Protein AF-A0A9P7X558-F1 (afdb_monomer)

Solvent-accessible surface area (backbone atoms only — not comparable to full-atom values): 9955 Å² total; per-residue (Å²): 136,79,84,73,72,77,72,78,53,72,64,61,58,52,52,53,48,55,53,49,53,53,52,50,52,55,55,49,56,55,51,58,71,71,67,61,94,57,88,84,44,76,63,53,55,55,50,54,52,51,50,54,50,51,52,54,51,50,57,52,52,69,49,42,61,62,53,51,52,53,50,52,53,52,50,52,54,49,49,62,63,47,46,62,70,72,64,54,58,67,70,60,51,52,51,50,49,54,57,71,35,43,68,70,63,49,76,74,52,79,78,72,95,61,82,78,83,48,49,67,58,44,48,53,56,51,38,66,75,39,71,69,49,28,51,51,56,72,75,32,61,78,72,75,65,68,74,76,77,80,72,83,68,84,90,80,92,76,88,85,130

pLDDT: mean 76.3, std 15.13, range [37.78, 96.69]

Mean predicted aligned error: 13.98 Å

Radius of gyration: 28.48 Å; Cα contacts (8 Å, |Δi|>4): 36; chains: 1; bounding box: 52×32×87 Å

Sequence (161 aa):
MSDLGEEPSVGVVEDIYDVLQRNISKRWVTLTQQFGDNDTDPRSYEFRRMDHEIESLLMAGQCLPAKISTRVKYLKELRKKSSVLLQFPVELLVQVFSLASRNTWDEIIKEAPGPSDDYASRLHVLAQVCTRWRTIIEDTPELWSLVTFGSKNSSTIAALR

Secondary structure (DSSP, 8-state):
------PPPHHHHHHHHHHHHHHHHHHHHHHHHHS---TT-HHHHHHHHHHHHHHHHHHHHHHHHHHHHHHHHHHHHHHHHHTTGGGS-HHHHHHHHHHHHS-TTTTT-TT---S---HHHHHHHHHTT-HHHHHHHHH-HHHH-------SS--------

Foldseek 3Di:
DDPPPPDPPLVVVVVVLVVVVVVVVVVVVVVDVVPDPPPPDPVVVVVVVVVVVVVVVVVVVVCVSVVVVVVVVVVVVVVVVCVVVVPDDLVVLLVVLQVQLDPPVCVVVVPDPDDPPDSVVSLVVQLVPDVVSVCSCVVDCVSVVPPPPPCPDDDDDDDDD

Structure (mmCIF, N/CA/C/O backbone):
data_AF-A0A9P7X558-F1
#
_entry.id   AF-A0A9P7X558-F1
#
loop_
_atom_site.group_PDB
_atom_site.id
_atom_site.type_symbol
_atom_site.label_atom_id
_atom_site.label_alt_id
_atom_site.label_comp_id
_atom_site.label_asym_id
_atom_site.label_entity_id
_atom_site.label_seq_id
_atom_site.pdbx_PDB_ins_code
_atom_site.Cartn_x
_atom_site.Cartn_y
_atom_site.Cartn_z
_atom_site.occupancy
_atom_site.B_iso_or_equiv
_atom_site.auth_seq_id
_atom_site.auth_comp_id
_atom_site.auth_asym_id
_atom_site.auth_atom_id
_atom_site.pdbx_PDB_model_num
ATOM 1 N N . MET A 1 1 ? -14.070 14.319 4.595 1.00 37.78 1 MET A N 1
ATOM 2 C CA . MET A 1 1 ? -14.081 14.477 3.125 1.00 37.78 1 MET A CA 1
ATOM 3 C C . MET A 1 1 ? -12.640 14.445 2.666 1.00 37.78 1 MET A C 1
ATOM 5 O O . MET A 1 1 ? -11.955 15.448 2.781 1.00 3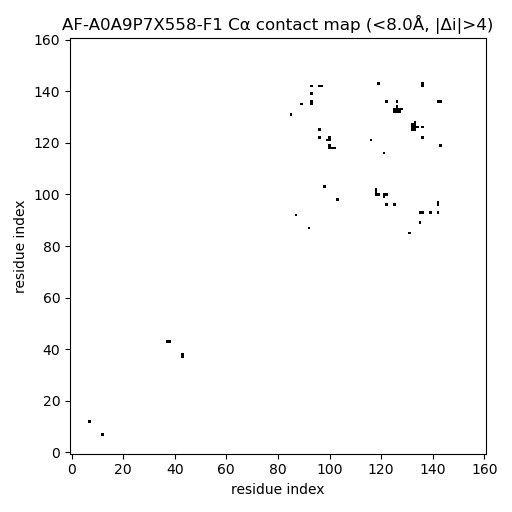7.78 1 MET A O 1
ATOM 9 N N . SER A 1 2 ? -12.151 13.269 2.282 1.00 48.25 2 SER A N 1
ATOM 10 C CA . SER A 1 2 ? -10.819 13.133 1.697 1.00 48.25 2 SER A CA 1
ATOM 11 C C . SER A 1 2 ? -10.990 13.244 0.194 1.00 48.25 2 SER A C 1
ATOM 13 O O . SER A 1 2 ? -11.679 12.416 -0.399 1.00 48.25 2 SER A O 1
ATOM 15 N N . ASP A 1 3 ? -10.421 14.300 -0.370 1.00 50.62 3 ASP A N 1
ATOM 16 C CA . ASP A 1 3 ? -10.273 14.495 -1.803 1.00 50.62 3 ASP A CA 1
ATOM 17 C C . ASP A 1 3 ? -9.371 13.365 -2.317 1.00 50.62 3 ASP A C 1
ATOM 19 O O . ASP A 1 3 ? -8.152 13.362 -2.126 1.00 50.62 3 ASP A O 1
ATOM 23 N N . LEU A 1 4 ? -10.002 12.295 -2.800 1.00 49.03 4 LEU A N 1
ATOM 24 C CA . LEU A 1 4 ? -9.318 11.172 -3.421 1.00 49.03 4 LEU A CA 1
ATOM 25 C C . LEU A 1 4 ? -8.841 11.688 -4.771 1.00 49.03 4 LEU A C 1
ATOM 27 O O . LEU A 1 4 ? -9.595 11.620 -5.738 1.00 49.03 4 LEU A O 1
ATOM 31 N N . GLY A 1 5 ? -7.627 12.247 -4.793 1.00 49.28 5 GLY A N 1
ATOM 32 C CA . GLY A 1 5 ? -6.974 12.707 -6.013 1.00 49.28 5 GLY A CA 1
ATOM 33 C C . GLY A 1 5 ? -7.206 11.690 -7.122 1.00 49.28 5 GLY A C 1
ATOM 34 O O . GLY A 1 5 ? -6.920 10.504 -6.933 1.00 49.28 5 GLY A O 1
ATOM 35 N N . GLU A 1 6 ? -7.823 12.150 -8.210 1.00 60.25 6 GLU A N 1
ATOM 36 C CA . GLU A 1 6 ? -8.197 11.319 -9.348 1.00 60.25 6 GLU A CA 1
ATOM 37 C C . GLU A 1 6 ? -6.976 10.501 -9.769 1.00 60.25 6 GLU A C 1
ATOM 39 O O . GLU A 1 6 ? -5.971 11.053 -10.222 1.00 60.25 6 GLU A O 1
ATOM 44 N N . GLU A 1 7 ? -7.029 9.178 -9.558 1.00 58.75 7 GLU A N 1
ATOM 45 C CA . GLU A 1 7 ? -5.981 8.306 -10.073 1.00 58.75 7 GLU A CA 1
ATOM 46 C C . GLU A 1 7 ? -5.899 8.557 -11.582 1.00 58.75 7 GLU A C 1
ATOM 48 O O . GLU A 1 7 ? -6.942 8.535 -12.249 1.00 58.75 7 GLU A O 1
ATOM 53 N N . PRO A 1 8 ? -4.695 8.826 -12.123 1.00 55.69 8 PRO A N 1
ATOM 54 C CA . PRO A 1 8 ? -4.537 9.124 -13.534 1.00 55.69 8 PRO A CA 1
ATOM 55 C C . PRO A 1 8 ? -5.197 8.002 -14.322 1.00 55.69 8 PRO A C 1
ATOM 57 O O . PRO A 1 8 ? -4.877 6.823 -14.135 1.00 55.69 8 PRO A O 1
ATOM 60 N N . SER A 1 9 ? -6.183 8.371 -15.143 1.00 64.69 9 SER A N 1
ATOM 61 C CA . SER A 1 9 ? -6.936 7.381 -15.900 1.00 64.69 9 SER A CA 1
ATOM 62 C C . SER A 1 9 ? -5.955 6.540 -16.716 1.00 64.69 9 SER A C 1
ATOM 64 O O . SER A 1 9 ? -4.948 7.053 -17.202 1.00 64.69 9 SER A O 1
ATOM 66 N N . VAL A 1 10 ? -6.232 5.241 -16.852 1.00 62.97 10 VAL A N 1
ATOM 67 C CA . VAL A 1 10 ? -5.366 4.298 -17.584 1.00 62.97 10 VAL A CA 1
ATOM 68 C C . VAL A 1 10 ? -5.000 4.831 -18.980 1.00 62.97 10 VAL A C 1
ATOM 70 O O . VAL A 1 10 ? -3.876 4.620 -19.424 1.00 62.97 10 VAL A O 1
ATOM 73 N N . GLY A 1 11 ? -5.885 5.622 -19.600 1.00 69.69 11 GLY A N 1
ATOM 74 C CA . GLY A 1 11 ? -5.622 6.290 -20.876 1.00 69.69 11 GLY A CA 1
ATOM 75 C C . GLY A 1 11 ? -4.458 7.288 -20.845 1.00 69.69 11 GLY A C 1
ATOM 76 O O . GLY A 1 11 ? -3.675 7.324 -21.782 1.00 69.69 11 GLY A O 1
ATOM 77 N N . VAL A 1 12 ? -4.250 8.025 -19.746 1.00 72.31 12 VAL A N 1
ATOM 78 C CA . VAL A 1 12 ? -3.133 8.988 -19.629 1.00 72.31 12 VAL A CA 1
ATOM 79 C C . VAL A 1 12 ? -1.778 8.271 -19.640 1.00 72.31 12 VAL A C 1
ATOM 81 O O . VAL A 1 12 ? -0.796 8.788 -20.169 1.00 72.31 12 VAL A O 1
ATOM 84 N N . VAL A 1 13 ? -1.710 7.068 -19.065 1.00 67.38 13 VAL A N 1
ATOM 85 C C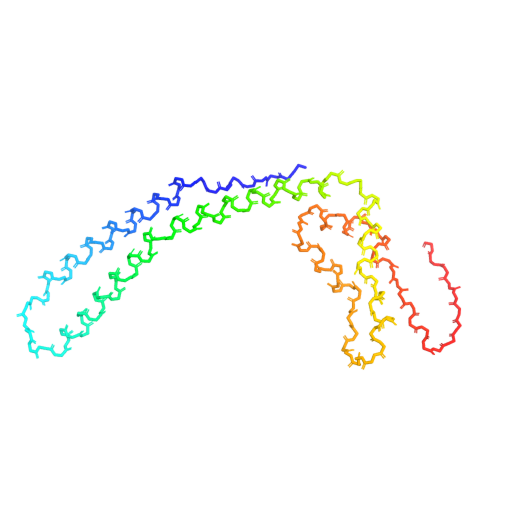A . VAL A 1 13 ? -0.477 6.266 -19.041 1.00 67.38 13 VAL A CA 1
ATOM 86 C C . VAL A 1 13 ? -0.183 5.669 -20.421 1.00 67.38 13 VAL A C 1
ATOM 88 O O . VAL A 1 13 ? 0.978 5.643 -20.832 1.00 67.38 13 VAL A O 1
ATOM 91 N N . GLU A 1 14 ? -1.216 5.232 -21.145 1.00 71.88 14 GLU A N 1
ATOM 92 C CA . GLU A 1 14 ? -1.093 4.728 -22.521 1.00 71.88 14 GLU A CA 1
ATOM 93 C C . GLU A 1 14 ? -0.648 5.839 -23.490 1.00 71.88 14 GLU A C 1
ATOM 95 O O . GLU A 1 14 ? 0.298 5.638 -24.253 1.00 71.88 14 GLU A O 1
ATOM 100 N N . ASP A 1 15 ? -1.204 7.049 -23.367 1.00 78.25 15 ASP A N 1
ATOM 101 C CA . ASP A 1 15 ? -0.831 8.200 -24.203 1.00 78.25 15 ASP A CA 1
ATOM 102 C C . ASP A 1 15 ? 0.646 8.603 -24.036 1.00 78.25 15 ASP A C 1
ATOM 104 O O . ASP A 1 15 ? 1.348 8.884 -25.014 1.00 78.25 15 ASP A O 1
ATOM 108 N N . ILE A 1 16 ? 1.152 8.612 -22.797 1.00 75.88 16 ILE A N 1
ATOM 109 C CA . ILE A 1 16 ? 2.563 8.927 -22.514 1.00 75.88 16 ILE A CA 1
ATOM 110 C C . ILE A 1 16 ? 3.484 7.864 -23.125 1.00 75.88 16 ILE A C 1
ATOM 112 O O . ILE A 1 16 ? 4.526 8.203 -23.699 1.00 75.88 16 ILE A O 1
ATOM 116 N N . TYR A 1 17 ? 3.103 6.589 -23.027 1.00 74.44 17 TYR A N 1
ATOM 117 C CA . TYR A 1 17 ? 3.878 5.486 -23.586 1.00 74.44 17 TYR A CA 1
ATOM 118 C C . TYR A 1 17 ? 3.964 5.580 -25.117 1.00 74.44 17 TYR A C 1
ATOM 120 O O . TYR A 1 17 ? 5.062 5.521 -25.678 1.00 74.44 17 TYR A O 1
ATOM 128 N N . ASP A 1 18 ? 2.844 5.855 -25.784 1.00 79.38 18 ASP A N 1
ATOM 129 C CA . ASP A 1 18 ? 2.780 5.997 -27.241 1.00 79.38 18 ASP A CA 1
ATOM 130 C C . ASP A 1 18 ? 3.610 7.173 -27.772 1.00 79.38 18 ASP A C 1
ATOM 132 O O . ASP A 1 18 ? 4.219 7.091 -28.849 1.00 79.38 18 ASP A O 1
ATOM 136 N N . VAL A 1 19 ? 3.644 8.289 -27.037 1.00 80.44 19 VAL A N 1
ATOM 137 C CA . VAL A 1 19 ? 4.467 9.458 -27.386 1.00 80.44 19 VAL A CA 1
ATOM 138 C C . VAL A 1 19 ? 5.955 9.136 -27.239 1.00 80.44 19 VAL A C 1
ATOM 140 O O . VAL A 1 19 ? 6.747 9.459 -28.132 1.00 80.44 19 VAL A O 1
ATOM 143 N N . LEU A 1 20 ? 6.346 8.469 -26.150 1.00 76.00 20 LEU A N 1
ATOM 144 C CA . LEU A 1 20 ? 7.732 8.050 -25.933 1.00 76.00 20 LEU A CA 1
ATOM 145 C C . LEU A 1 20 ? 8.186 7.051 -27.000 1.00 76.00 20 LEU A C 1
ATOM 147 O O . LEU A 1 20 ? 9.246 7.242 -27.600 1.00 76.00 20 LEU A O 1
ATOM 151 N N . GLN A 1 21 ? 7.364 6.048 -27.309 1.00 78.56 21 GLN A N 1
ATOM 152 C CA . GLN A 1 21 ? 7.687 5.027 -28.304 1.00 78.56 21 GLN A CA 1
ATOM 153 C C . GLN A 1 21 ? 7.855 5.628 -29.709 1.00 78.56 21 GLN A C 1
ATOM 155 O O . GLN A 1 21 ? 8.809 5.288 -30.419 1.00 78.56 21 GLN A O 1
ATOM 160 N N . ARG A 1 22 ? 6.997 6.585 -30.096 1.00 80.69 22 ARG A N 1
ATOM 161 C CA . ARG A 1 22 ? 7.129 7.320 -31.368 1.00 80.69 22 ARG A CA 1
ATOM 162 C C . ARG A 1 22 ? 8.413 8.144 -31.437 1.00 80.69 22 ARG A C 1
ATOM 164 O O . ARG A 1 22 ? 9.079 8.141 -32.473 1.00 80.69 22 ARG A O 1
ATOM 171 N N . ASN A 1 23 ? 8.768 8.848 -30.364 1.00 77.12 23 ASN A N 1
ATOM 172 C CA . ASN A 1 23 ? 9.958 9.702 -30.345 1.00 77.12 23 ASN A CA 1
ATOM 173 C C . ASN A 1 23 ? 11.260 8.893 -30.346 1.00 77.12 23 ASN A C 1
ATOM 175 O O . ASN A 1 23 ? 12.195 9.253 -31.065 1.00 77.12 23 ASN A O 1
ATOM 179 N N . ILE A 1 24 ? 11.302 7.786 -29.599 1.00 78.44 24 ILE A N 1
ATOM 180 C CA . ILE A 1 24 ? 12.441 6.861 -29.598 1.00 78.44 24 ILE A CA 1
ATOM 181 C C . ILE A 1 24 ? 12.619 6.275 -30.997 1.00 78.44 24 ILE A C 1
ATOM 183 O O . ILE A 1 24 ? 13.697 6.424 -31.565 1.00 78.44 24 ILE A O 1
ATOM 187 N N . SER A 1 25 ? 11.553 5.732 -31.597 1.00 78.06 25 SER A N 1
ATOM 188 C CA . SER A 1 25 ? 11.610 5.126 -32.937 1.00 78.06 25 SER A CA 1
ATOM 189 C C . SER A 1 25 ? 12.121 6.104 -33.998 1.00 78.06 25 SER A C 1
ATOM 191 O O . SER A 1 25 ? 13.002 5.763 -34.783 1.00 78.06 25 SER A O 1
ATOM 193 N N . LYS A 1 26 ? 11.631 7.354 -33.996 1.00 79.56 26 LYS A N 1
ATOM 194 C CA . LYS A 1 26 ? 12.093 8.390 -34.937 1.00 79.56 26 LYS A CA 1
ATOM 195 C C . LYS A 1 26 ? 13.581 8.682 -34.789 1.00 79.56 26 LYS A C 1
ATOM 197 O O . LYS A 1 26 ? 14.296 8.721 -35.784 1.00 79.56 26 LYS A O 1
ATOM 202 N N . ARG A 1 27 ? 14.048 8.885 -33.555 1.00 79.06 27 ARG A N 1
ATOM 203 C CA . ARG A 1 27 ? 15.459 9.193 -33.286 1.00 79.06 27 ARG A CA 1
ATOM 204 C C . ARG A 1 27 ? 16.371 8.037 -33.690 1.00 79.06 27 ARG A C 1
ATOM 206 O O . ARG A 1 27 ? 17.477 8.269 -34.164 1.00 79.06 27 ARG A O 1
ATOM 213 N N . TRP A 1 28 ? 15.886 6.815 -33.525 1.00 72.25 28 TRP A N 1
ATOM 214 C CA . TRP A 1 28 ? 16.614 5.596 -33.837 1.00 72.25 28 TRP A CA 1
ATOM 215 C C . TRP A 1 28 ? 16.827 5.393 -35.341 1.00 72.25 28 TRP A C 1
ATOM 217 O O . TRP A 1 28 ? 17.943 5.113 -35.779 1.00 72.25 28 TRP A O 1
ATOM 227 N N . VAL A 1 29 ? 15.787 5.632 -36.146 1.00 79.06 29 VAL A N 1
ATOM 228 C CA . VAL A 1 29 ? 15.887 5.631 -37.617 1.00 79.06 29 VAL A CA 1
ATOM 229 C C . VAL A 1 29 ? 16.903 6.674 -38.094 1.00 79.06 29 VAL A C 1
ATOM 231 O O . VAL A 1 29 ? 17.724 6.391 -38.960 1.00 79.06 29 VAL A O 1
ATOM 234 N N . THR A 1 30 ? 16.914 7.864 -37.486 1.00 79.81 30 THR A N 1
ATOM 235 C CA . THR A 1 30 ? 17.893 8.904 -37.835 1.00 79.81 30 THR A CA 1
ATOM 236 C C . THR A 1 30 ? 19.330 8.488 -37.517 1.00 79.81 30 THR A C 1
ATOM 238 O O . THR A 1 30 ? 20.234 8.780 -38.296 1.00 79.81 30 THR A O 1
ATOM 241 N N . LEU A 1 31 ? 19.554 7.821 -36.380 1.00 70.75 31 LEU A N 1
ATOM 242 C CA . LEU A 1 31 ? 20.891 7.386 -35.971 1.00 70.75 31 LEU A CA 1
ATOM 243 C C . LEU A 1 31 ? 21.414 6.261 -36.867 1.00 70.75 31 LEU A C 1
ATOM 245 O O . LEU A 1 31 ? 22.529 6.355 -37.368 1.00 70.75 31 LEU A O 1
ATOM 249 N N . THR A 1 32 ? 20.603 5.245 -37.154 1.00 69.81 32 THR A N 1
ATOM 250 C CA . THR A 1 32 ? 21.018 4.144 -38.043 1.00 69.81 32 THR A CA 1
ATOM 251 C C . THR A 1 32 ? 21.319 4.602 -39.464 1.00 69.81 32 THR A C 1
ATOM 253 O O . THR A 1 32 ? 22.260 4.113 -40.082 1.00 69.81 32 THR A O 1
ATOM 256 N N . GLN A 1 33 ? 20.602 5.611 -39.962 1.00 77.19 33 GLN A N 1
ATOM 257 C CA . GLN A 1 33 ? 20.871 6.187 -41.279 1.00 77.19 33 GLN A CA 1
ATOM 258 C C . GLN A 1 33 ? 22.178 7.006 -41.332 1.00 77.19 33 GLN A C 1
ATOM 260 O O . GLN A 1 33 ? 22.735 7.191 -42.413 1.00 77.19 33 GLN A O 1
ATOM 265 N N . GLN A 1 34 ? 22.690 7.481 -40.188 1.00 74.94 34 GLN A N 1
ATOM 266 C CA . GLN A 1 34 ? 23.949 8.235 -40.107 1.00 74.94 34 GLN A CA 1
ATOM 267 C C . GLN A 1 34 ? 25.208 7.355 -40.018 1.00 74.94 34 GLN A C 1
ATOM 269 O O . GLN A 1 34 ? 26.279 7.818 -40.407 1.00 74.94 34 GLN A O 1
ATOM 274 N N . PHE A 1 35 ? 25.108 6.113 -39.535 1.00 69.06 35 PHE A N 1
ATOM 275 C CA . PHE A 1 35 ? 26.265 5.264 -39.194 1.00 69.06 35 PHE A CA 1
ATOM 276 C C . PHE A 1 35 ? 26.427 4.020 -40.093 1.00 69.06 35 PHE A C 1
ATOM 278 O O . PHE A 1 35 ? 26.834 2.975 -39.605 1.00 69.06 35 PHE A O 1
ATOM 285 N N . GLY A 1 36 ? 26.110 4.127 -41.390 1.00 64.50 36 GLY A N 1
ATOM 286 C CA . GLY A 1 36 ? 25.998 3.001 -42.340 1.00 64.50 36 GLY A CA 1
ATOM 287 C C . GLY A 1 36 ? 27.067 1.884 -42.295 1.00 64.50 36 GLY A C 1
ATOM 288 O O . GLY A 1 36 ? 28.207 2.109 -41.894 1.00 64.50 36 GLY A O 1
ATOM 289 N N . ASP A 1 37 ? 26.651 0.698 -42.773 1.00 62.69 37 ASP A N 1
ATOM 290 C CA . ASP A 1 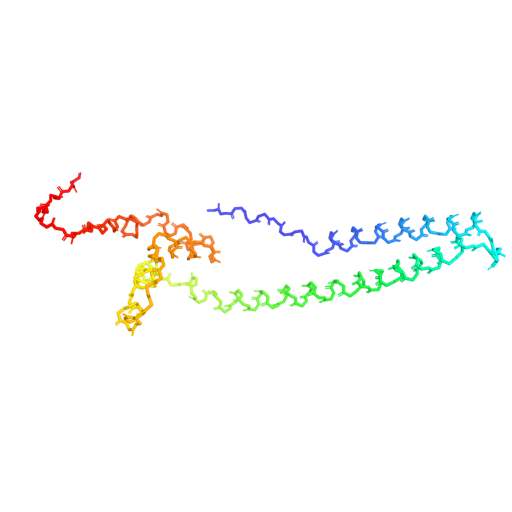37 ? 27.265 -0.653 -42.756 1.00 62.69 37 ASP A CA 1
ATOM 291 C C . ASP A 1 37 ? 28.779 -0.761 -43.047 1.00 62.69 37 ASP A C 1
ATOM 293 O O . ASP A 1 37 ? 29.210 -1.373 -44.025 1.00 62.69 37 ASP A O 1
ATOM 297 N N . ASN A 1 38 ? 29.629 -0.225 -42.175 1.00 64.62 38 ASN A N 1
ATOM 298 C CA . ASN A 1 38 ? 31.057 -0.538 -42.174 1.00 64.62 38 ASN A CA 1
ATOM 299 C C . ASN A 1 38 ? 31.338 -1.576 -41.076 1.00 64.62 38 ASN A C 1
ATOM 301 O O . ASN A 1 38 ? 31.642 -1.249 -39.929 1.00 64.62 38 ASN A O 1
ATOM 305 N N . ASP A 1 39 ? 31.187 -2.854 -41.436 1.00 62.84 39 ASP A N 1
ATOM 306 C CA . ASP A 1 39 ? 31.100 -4.002 -40.512 1.00 62.84 39 ASP A CA 1
ATOM 307 C C . ASP A 1 39 ? 32.410 -4.321 -39.749 1.00 62.84 39 ASP A C 1
ATOM 309 O O . ASP A 1 39 ? 32.438 -5.160 -38.852 1.00 62.84 39 ASP A O 1
ATOM 313 N N . THR A 1 40 ? 33.504 -3.623 -40.066 1.00 74.56 40 THR A N 1
ATOM 314 C CA . THR A 1 40 ? 34.824 -3.782 -39.427 1.00 74.56 40 THR A CA 1
ATOM 315 C C . THR A 1 40 ? 35.142 -2.770 -38.321 1.00 74.56 40 THR A C 1
ATOM 317 O O . THR A 1 40 ? 36.203 -2.876 -37.706 1.00 74.56 40 THR A O 1
ATOM 320 N N . ASP A 1 41 ? 34.272 -1.793 -38.040 1.00 77.06 41 ASP A N 1
ATOM 321 C CA . ASP A 1 41 ? 34.506 -0.833 -36.951 1.00 77.06 41 ASP A CA 1
ATOM 322 C C . ASP A 1 41 ? 34.137 -1.460 -35.586 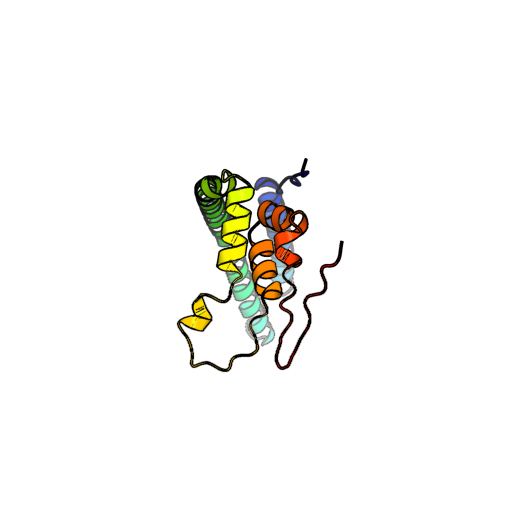1.00 77.06 41 ASP A C 1
ATOM 324 O O . ASP A 1 41 ? 32.991 -1.877 -35.408 1.00 77.06 41 ASP A O 1
ATOM 328 N N . PRO A 1 42 ? 35.033 -1.514 -34.580 1.00 72.69 42 PRO A N 1
ATOM 329 C CA . PRO A 1 42 ? 34.678 -1.932 -33.218 1.00 72.69 42 PRO A CA 1
ATOM 330 C C . PRO A 1 42 ? 33.501 -1.145 -32.614 1.00 72.69 42 PRO A C 1
ATOM 332 O O . PRO A 1 42 ? 32.781 -1.682 -31.770 1.00 72.69 42 PRO A O 1
ATOM 335 N N . ARG A 1 43 ? 33.226 0.079 -33.086 1.00 75.69 43 ARG A N 1
ATOM 336 C CA . ARG A 1 43 ? 32.020 0.834 -32.702 1.00 75.69 43 ARG A CA 1
ATOM 337 C C . ARG A 1 43 ? 30.728 0.165 -33.180 1.00 75.69 43 ARG A C 1
ATOM 339 O O . ARG A 1 43 ? 29.722 0.247 -32.484 1.00 75.69 43 ARG A O 1
ATOM 346 N N . SER A 1 44 ? 30.754 -0.560 -34.301 1.00 77.38 44 SER A N 1
ATOM 347 C CA . SER A 1 44 ? 29.609 -1.324 -34.826 1.00 77.38 44 SER A CA 1
ATOM 348 C C . SER A 1 44 ? 29.135 -2.414 -33.852 1.00 77.38 44 SER A C 1
ATOM 350 O O . SER A 1 44 ? 27.942 -2.699 -33.753 1.00 77.38 44 SER A O 1
ATOM 352 N N . TYR A 1 45 ? 30.044 -3.011 -33.072 1.00 80.88 45 TYR A N 1
ATOM 353 C CA . TYR A 1 45 ? 29.661 -3.971 -32.030 1.00 80.88 45 TYR A CA 1
ATOM 354 C C . TYR A 1 45 ? 28.917 -3.298 -30.868 1.00 80.88 45 TYR A C 1
ATOM 356 O O . TYR A 1 45 ? 27.888 -3.805 -30.420 1.00 80.88 45 TYR A O 1
ATOM 364 N N . GLU A 1 46 ? 29.408 -2.149 -30.392 1.00 81.75 46 GLU A N 1
ATOM 365 C CA . GLU A 1 46 ? 28.738 -1.399 -29.323 1.00 81.75 46 GLU A CA 1
ATOM 366 C C . GLU A 1 46 ? 27.359 -0.898 -29.762 1.00 81.75 46 GLU A C 1
ATOM 368 O O . GLU A 1 46 ? 26.409 -1.022 -28.989 1.00 81.75 46 GLU A O 1
ATOM 373 N N . PHE A 1 47 ? 27.221 -0.425 -31.007 1.00 81.50 47 PHE A N 1
ATOM 374 C CA . PHE A 1 47 ? 25.920 -0.070 -31.582 1.00 81.50 47 PHE A CA 1
ATOM 375 C C . PHE A 1 47 ? 24.966 -1.266 -31.598 1.00 81.50 47 PHE A C 1
ATOM 377 O O . PHE A 1 47 ? 23.917 -1.195 -30.968 1.00 81.50 47 PHE A O 1
ATOM 384 N N . ARG A 1 48 ? 25.365 -2.414 -32.163 1.00 81.00 48 ARG A N 1
ATOM 385 C CA . ARG A 1 48 ? 24.521 -3.626 -32.172 1.00 81.00 48 ARG A CA 1
ATOM 386 C C . ARG A 1 48 ? 24.108 -4.086 -30.770 1.00 81.00 48 ARG A C 1
ATOM 388 O O . ARG A 1 48 ? 22.978 -4.535 -30.577 1.00 81.00 48 ARG A O 1
ATOM 395 N N . ARG A 1 49 ? 25.001 -3.966 -29.782 1.00 86.56 49 ARG A N 1
ATOM 396 C CA . ARG A 1 49 ? 24.690 -4.276 -28.379 1.00 86.56 49 ARG A CA 1
ATOM 397 C C . ARG A 1 49 ? 23.639 -3.321 -27.812 1.00 86.56 49 ARG A C 1
ATOM 399 O O . ARG A 1 49 ? 22.692 -3.790 -27.183 1.00 86.56 49 ARG A O 1
ATOM 406 N N . MET A 1 50 ? 23.804 -2.016 -28.024 1.00 84.56 50 MET A N 1
ATOM 407 C CA . MET A 1 50 ? 22.811 -1.020 -27.609 1.00 84.56 50 MET A CA 1
ATOM 408 C C . MET A 1 50 ? 21.473 -1.254 -28.309 1.00 84.56 50 MET A C 1
ATOM 410 O O . MET A 1 50 ? 20.428 -1.110 -27.683 1.00 84.56 50 MET A O 1
ATOM 414 N N . ASP A 1 51 ? 21.497 -1.686 -29.566 1.00 81.44 51 ASP A N 1
ATOM 415 C CA . ASP A 1 51 ? 20.289 -1.962 -30.331 1.00 81.44 51 ASP A CA 1
ATOM 416 C C . ASP A 1 51 ? 19.492 -3.125 -29.738 1.00 81.44 51 ASP A C 1
ATOM 418 O O . ASP A 1 51 ? 18.289 -3.000 -29.505 1.00 81.44 51 ASP A O 1
ATOM 422 N N . HIS A 1 52 ? 20.179 -4.217 -29.391 1.00 84.88 52 HIS A N 1
ATOM 423 C CA . HIS A 1 52 ? 19.566 -5.350 -28.694 1.00 84.88 52 HIS A CA 1
ATOM 424 C C . HIS A 1 52 ? 19.035 -4.953 -27.309 1.00 84.88 52 HIS A C 1
ATOM 426 O O . HIS A 1 52 ? 17.979 -5.426 -26.885 1.00 84.88 52 HIS A O 1
ATOM 432 N N . GLU A 1 53 ? 19.745 -4.082 -26.586 1.00 88.81 53 GLU A N 1
ATOM 433 C CA . GLU A 1 53 ? 19.297 -3.587 -25.283 1.00 88.81 53 GLU A CA 1
ATOM 434 C C . GLU A 1 53 ? 18.042 -2.714 -25.411 1.00 88.81 53 GLU A C 1
ATOM 436 O O . GLU A 1 53 ? 17.089 -2.891 -24.650 1.00 88.81 53 GLU A O 1
ATOM 441 N N . ILE A 1 54 ? 17.994 -1.829 -26.409 1.00 84.31 54 ILE A N 1
ATOM 442 C CA . ILE A 1 54 ? 16.826 -0.991 -26.700 1.00 84.31 54 ILE A CA 1
ATOM 443 C C . ILE 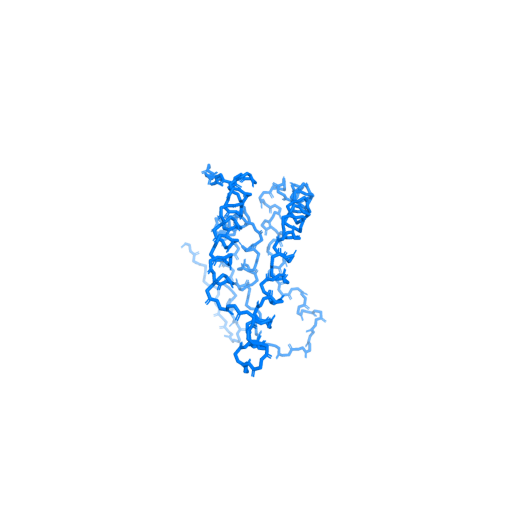A 1 54 ? 15.630 -1.860 -27.089 1.00 84.31 54 ILE A C 1
ATOM 445 O O . ILE A 1 54 ? 14.541 -1.657 -26.552 1.00 84.31 54 ILE A O 1
ATOM 449 N N . GLU A 1 55 ? 15.815 -2.851 -27.960 1.00 86.12 55 GLU A N 1
ATOM 450 C CA . GLU A 1 55 ? 14.745 -3.775 -28.346 1.00 86.12 55 GLU A CA 1
ATOM 451 C C . GLU A 1 55 ? 14.234 -4.581 -27.141 1.00 86.12 55 GLU A C 1
ATOM 453 O O . GLU A 1 55 ? 13.026 -4.649 -26.900 1.00 86.12 55 GLU A O 1
ATOM 458 N N . SER A 1 56 ? 15.139 -5.093 -26.303 1.00 89.38 56 SER A N 1
ATOM 459 C CA . SER A 1 56 ? 14.792 -5.770 -25.047 1.00 89.38 56 SER A CA 1
ATOM 460 C C . SER A 1 56 ? 13.978 -4.868 -24.106 1.00 89.38 56 SER A C 1
ATOM 462 O O . SER A 1 56 ? 12.959 -5.296 -23.551 1.00 89.38 56 SER A O 1
ATOM 464 N N . LEU A 1 57 ? 14.374 -3.602 -23.947 1.00 83.75 57 LEU A N 1
ATOM 465 C CA . LEU A 1 57 ? 13.651 -2.629 -23.122 1.00 83.75 57 LEU A CA 1
ATOM 466 C C . LEU A 1 57 ? 12.280 -2.273 -23.709 1.00 83.75 57 LEU A C 1
ATOM 468 O O . LEU A 1 57 ? 11.315 -2.139 -22.953 1.00 83.75 57 LEU A O 1
ATOM 472 N N . LEU A 1 58 ? 12.164 -2.160 -25.033 1.00 83.62 58 LEU A N 1
ATOM 473 C CA . LEU A 1 58 ? 10.884 -1.930 -25.707 1.00 83.62 58 LEU A CA 1
ATOM 474 C C . LEU A 1 58 ? 9.927 -3.104 -25.479 1.00 83.62 58 LEU A C 1
ATOM 476 O O . LEU A 1 58 ? 8.785 -2.886 -25.071 1.00 83.62 58 LEU A O 1
ATOM 480 N N . MET A 1 59 ? 10.404 -4.341 -25.634 1.00 85.31 59 MET A N 1
ATOM 481 C CA . MET A 1 59 ? 9.610 -5.545 -25.366 1.00 85.31 59 MET A CA 1
ATOM 482 C C . MET A 1 59 ? 9.193 -5.648 -23.892 1.00 85.31 59 MET A C 1
ATOM 484 O O . MET A 1 59 ? 8.043 -5.976 -23.580 1.00 85.31 59 MET A O 1
ATOM 488 N N . ALA A 1 60 ? 10.091 -5.308 -22.962 1.00 85.88 60 ALA A N 1
ATOM 489 C CA . ALA A 1 60 ? 9.762 -5.231 -21.540 1.00 85.88 60 ALA A CA 1
ATOM 490 C C . ALA A 1 60 ? 8.707 -4.147 -21.253 1.00 85.88 60 ALA A C 1
ATOM 492 O O . ALA A 1 60 ? 7.791 -4.377 -20.455 1.00 85.88 60 ALA A O 1
ATOM 493 N N . GLY A 1 61 ? 8.804 -3.003 -21.935 1.00 79.75 61 GLY A N 1
ATOM 494 C CA . GLY A 1 61 ? 7.834 -1.913 -21.884 1.00 79.75 61 GLY A CA 1
ATOM 495 C C . GLY A 1 61 ? 6.444 -2.347 -22.347 1.00 79.75 61 GLY A C 1
ATOM 496 O O . GLY A 1 61 ? 5.476 -2.081 -21.643 1.00 79.75 61 GLY A O 1
ATOM 497 N N . GLN A 1 62 ? 6.338 -3.108 -23.439 1.00 82.62 62 GLN A N 1
ATOM 498 C CA . GLN A 1 62 ? 5.055 -3.626 -23.939 1.00 82.62 62 GLN A CA 1
ATOM 499 C C . GLN A 1 62 ? 4.393 -4.615 -22.967 1.00 82.62 62 GLN A C 1
ATOM 501 O O . GLN A 1 62 ? 3.168 -4.713 -22.896 1.00 82.62 62 GLN A O 1
ATOM 506 N N . CYS A 1 63 ? 5.187 -5.326 -22.163 1.00 85.75 63 CYS A N 1
ATOM 507 C CA . CYS A 1 63 ? 4.673 -6.216 -21.119 1.00 85.75 63 CYS A CA 1
ATOM 508 C C . CYS A 1 63 ? 4.234 -5.469 -19.843 1.00 85.75 63 CYS A C 1
ATOM 510 O O . CYS A 1 63 ? 3.561 -6.054 -18.983 1.00 85.75 63 CYS A O 1
ATOM 512 N N . LEU A 1 64 ? 4.633 -4.204 -19.671 1.00 83.56 64 LEU A N 1
ATOM 513 C CA . LEU A 1 64 ? 4.384 -3.429 -18.455 1.00 83.56 64 LEU A CA 1
ATOM 514 C C . LEU A 1 64 ? 2.887 -3.113 -18.246 1.00 83.56 64 LEU A C 1
ATOM 516 O O . LEU A 1 64 ? 2.407 -3.375 -17.139 1.00 83.56 64 LEU A O 1
ATOM 520 N N . PRO A 1 65 ? 2.108 -2.659 -19.255 1.00 85.62 65 PRO A N 1
ATOM 521 C CA . PRO A 1 65 ? 0.675 -2.394 -19.098 1.00 85.62 65 PRO A CA 1
ATOM 522 C C . PRO A 1 65 ? -0.119 -3.616 -18.632 1.00 85.62 65 PRO A C 1
ATOM 524 O O . PRO A 1 65 ? -0.937 -3.516 -17.718 1.00 85.62 65 PRO A O 1
ATOM 527 N N . ALA A 1 66 ? 0.170 -4.802 -19.178 1.00 82.19 66 ALA A N 1
ATOM 528 C CA . ALA A 1 66 ? -0.488 -6.042 -18.766 1.00 82.19 66 ALA A CA 1
ATOM 529 C C . ALA A 1 66 ? -0.195 -6.389 -17.293 1.00 82.19 66 ALA A C 1
ATOM 531 O O . ALA A 1 66 ? -1.100 -6.772 -16.537 1.00 82.19 66 ALA A O 1
ATOM 532 N N . LYS A 1 67 ? 1.056 -6.199 -16.847 1.00 85.62 67 LYS A N 1
ATOM 533 C CA . LYS A 1 67 ? 1.452 -6.384 -15.441 1.00 85.62 67 LYS A CA 1
ATOM 534 C C . LYS A 1 67 ? 0.791 -5.354 -14.521 1.00 85.62 67 LYS A C 1
ATOM 536 O O . LYS A 1 67 ? 0.297 -5.733 -13.456 1.00 85.62 67 LYS A O 1
ATOM 541 N N . ILE A 1 68 ? 0.740 -4.082 -14.928 1.00 85.25 68 ILE A N 1
ATOM 542 C CA . ILE A 1 68 ? 0.052 -3.009 -14.191 1.00 85.25 68 ILE A CA 1
ATOM 543 C C . ILE A 1 68 ? -1.437 -3.337 -14.064 1.00 85.25 68 ILE A C 1
ATOM 545 O O . ILE A 1 68 ? -1.957 -3.368 -12.952 1.00 85.25 68 ILE A O 1
ATOM 549 N N . SER A 1 69 ? -2.103 -3.686 -15.166 1.00 87.06 69 SER A N 1
ATOM 550 C CA . SER A 1 69 ? -3.520 -4.070 -15.190 1.00 87.06 69 SER A CA 1
ATOM 551 C C . SER A 1 69 ? -3.813 -5.241 -14.248 1.00 87.06 69 SER A C 1
ATOM 553 O O . SER A 1 69 ? -4.760 -5.194 -13.459 1.00 87.06 69 SER A O 1
ATOM 555 N N . THR A 1 70 ? -2.955 -6.265 -14.248 1.00 91.81 70 THR A N 1
ATOM 556 C CA . THR A 1 70 ? -3.075 -7.415 -13.337 1.00 91.81 70 THR A CA 1
ATOM 557 C C . THR A 1 70 ? -2.954 -6.993 -11.871 1.00 91.81 70 THR A C 1
ATOM 559 O O . THR A 1 70 ? -3.781 -7.390 -11.047 1.00 91.81 70 THR A O 1
ATOM 562 N N . ARG A 1 71 ? -1.974 -6.142 -11.535 1.00 86.06 71 ARG A N 1
ATOM 563 C CA . ARG A 1 71 ? -1.809 -5.610 -10.171 1.00 86.06 71 ARG A CA 1
ATOM 564 C C . ARG A 1 71 ? -2.993 -4.748 -9.742 1.00 86.06 71 ARG A C 1
ATOM 566 O O . ARG A 1 71 ? -3.486 -4.926 -8.634 1.00 86.06 71 ARG A O 1
ATOM 573 N N . VAL A 1 72 ? -3.491 -3.871 -10.611 1.00 87.75 72 VAL A N 1
ATOM 574 C CA . VAL A 1 72 ? -4.663 -3.027 -10.328 1.00 87.75 72 VAL A CA 1
ATOM 575 C C . VAL A 1 72 ? -5.901 -3.888 -10.062 1.00 87.75 72 VAL A C 1
ATOM 577 O O . VAL A 1 72 ? -6.612 -3.649 -9.086 1.00 87.75 72 VAL A O 1
ATOM 580 N N . LYS A 1 73 ? -6.147 -4.926 -10.874 1.00 91.75 73 LYS A N 1
ATOM 581 C CA . LYS A 1 73 ? -7.242 -5.886 -10.636 1.00 91.75 73 LYS A CA 1
ATOM 582 C C . LYS A 1 73 ? -7.091 -6.589 -9.286 1.00 91.75 73 LYS A C 1
ATOM 584 O O . LYS A 1 73 ? -8.044 -6.629 -8.513 1.00 91.75 73 LYS A O 1
ATOM 589 N N . TYR A 1 74 ? -5.893 -7.079 -8.977 1.00 89.38 74 TYR A N 1
ATOM 590 C CA . TYR A 1 74 ? -5.604 -7.719 -7.694 1.00 89.38 74 TYR A CA 1
ATOM 591 C C . TYR A 1 74 ? -5.844 -6.778 -6.502 1.00 89.38 74 TYR A C 1
ATOM 593 O O . TYR A 1 74 ? -6.496 -7.161 -5.532 1.00 89.38 74 TYR A O 1
ATOM 601 N N . LEU A 1 75 ? -5.398 -5.522 -6.592 1.00 82.31 75 LEU A N 1
ATOM 602 C CA . LEU A 1 75 ? -5.625 -4.511 -5.556 1.00 82.31 75 LEU A CA 1
ATOM 603 C C . LEU A 1 75 ? -7.110 -4.181 -5.373 1.00 82.31 75 LEU A C 1
ATOM 605 O O . LEU A 1 75 ? -7.550 -4.002 -4.238 1.00 82.31 75 LEU A O 1
ATOM 609 N N . LYS A 1 76 ? -7.902 -4.138 -6.453 1.00 84.50 76 LYS A N 1
ATOM 610 C CA . LYS A 1 76 ? -9.362 -3.957 -6.362 1.00 84.50 76 LYS A CA 1
ATOM 611 C C . LYS A 1 76 ? -10.028 -5.105 -5.603 1.00 84.50 76 LYS A C 1
ATOM 613 O O . LYS A 1 76 ? -10.844 -4.851 -4.719 1.00 84.50 76 LYS A O 1
ATOM 618 N N . GLU A 1 77 ? -9.640 -6.346 -5.885 1.00 90.38 77 GLU A N 1
ATOM 619 C CA . GLU A 1 77 ? -10.152 -7.517 -5.164 1.00 90.38 77 GLU A CA 1
ATOM 620 C C . GLU A 1 77 ? -9.725 -7.523 -3.692 1.00 90.38 77 GLU A C 1
ATOM 622 O O . GLU A 1 77 ? -10.541 -7.790 -2.806 1.00 90.38 77 GLU A O 1
ATOM 627 N N . LEU A 1 78 ? -8.473 -7.160 -3.398 1.00 83.44 78 LEU A N 1
ATOM 628 C CA . LEU A 1 78 ? -8.021 -6.986 -2.018 1.00 83.44 78 LEU A CA 1
ATOM 629 C C . LEU A 1 78 ? -8.805 -5.892 -1.296 1.00 83.44 78 LEU A C 1
ATOM 631 O O . LEU A 1 78 ? -9.221 -6.108 -0.161 1.00 83.44 78 LEU A O 1
ATOM 635 N N . ARG A 1 79 ? -9.063 -4.755 -1.950 1.00 81.00 79 ARG A N 1
ATOM 636 C CA . ARG A 1 79 ? -9.854 -3.655 -1.383 1.00 81.00 79 ARG A CA 1
ATOM 637 C C . ARG A 1 79 ? -11.294 -4.084 -1.104 1.00 81.00 79 ARG A C 1
ATOM 639 O O . ARG A 1 79 ? -11.858 -3.735 -0.070 1.00 81.00 79 ARG A O 1
ATOM 646 N N . LYS A 1 80 ? -11.886 -4.883 -1.994 1.00 84.06 80 LYS A N 1
ATOM 647 C CA . LYS A 1 80 ? -13.215 -5.467 -1.780 1.00 84.06 80 LYS A CA 1
ATOM 648 C C . LYS A 1 80 ? -13.230 -6.366 -0.543 1.00 84.06 80 LYS A C 1
ATOM 650 O O . LYS A 1 80 ? -14.154 -6.269 0.257 1.00 84.06 80 LYS A O 1
ATOM 655 N N . LYS A 1 81 ? -12.197 -7.186 -0.340 1.00 83.25 81 LYS A N 1
ATOM 656 C CA . LYS A 1 81 ? -12.071 -8.040 0.855 1.00 83.25 81 LYS A CA 1
ATOM 657 C C . LYS A 1 81 ? -11.792 -7.233 2.126 1.00 83.25 81 LYS A C 1
ATOM 659 O O . LYS A 1 81 ? -12.401 -7.499 3.158 1.00 83.25 81 LYS A O 1
ATOM 664 N N . SER A 1 82 ? -10.930 -6.219 2.054 1.00 77.94 82 SER A N 1
ATOM 665 C CA . SER A 1 82 ? -10.612 -5.355 3.195 1.00 77.94 82 SER A CA 1
ATOM 666 C C . SER A 1 82 ? -11.748 -4.400 3.562 1.00 77.94 82 SER A C 1
ATOM 668 O O . SER A 1 82 ? -11.764 -3.897 4.684 1.00 77.94 82 SER A O 1
ATOM 670 N N . SER A 1 83 ? -12.739 -4.207 2.681 1.00 79.00 83 SER A N 1
ATOM 671 C CA . SER A 1 83 ? -13.946 -3.427 2.983 1.00 79.00 83 SER A CA 1
ATOM 672 C C . SER A 1 83 ? -14.668 -3.917 4.240 1.00 79.00 83 SER A C 1
ATOM 674 O O . SER A 1 83 ? -15.204 -3.097 4.976 1.00 79.00 83 SER A O 1
ATOM 676 N N . VAL A 1 84 ? -14.598 -5.219 4.544 1.00 81.44 84 VAL A N 1
ATOM 677 C CA . VAL A 1 84 ? -15.174 -5.786 5.769 1.00 81.44 84 VAL A CA 1
ATOM 678 C C . VAL A 1 84 ? -14.479 -5.216 7.003 1.00 81.44 84 VAL A C 1
ATOM 680 O O . VAL A 1 84 ? -15.152 -4.740 7.907 1.00 81.44 84 VAL A O 1
ATOM 683 N N . LEU A 1 85 ? -13.143 -5.157 7.013 1.00 77.44 85 LEU A N 1
ATOM 684 C CA . LEU A 1 85 ? -12.374 -4.540 8.103 1.00 77.44 85 LEU A CA 1
ATOM 685 C C . LEU A 1 85 ? -12.630 -3.029 8.195 1.00 77.44 85 LEU A C 1
ATOM 687 O O . LEU A 1 85 ? -12.629 -2.452 9.282 1.00 77.44 85 LEU A O 1
ATOM 691 N N . LEU A 1 86 ? -12.907 -2.381 7.061 1.00 80.19 86 LEU A N 1
ATOM 692 C CA . LEU A 1 86 ? -13.282 -0.967 7.016 1.00 80.19 86 LEU A CA 1
ATOM 693 C C . LEU A 1 86 ? -14.728 -0.691 7.461 1.00 80.19 86 LEU A C 1
ATOM 695 O O . LEU A 1 86 ? -15.088 0.474 7.597 1.00 80.19 86 LEU A O 1
ATOM 699 N N . GLN A 1 87 ? -15.538 -1.713 7.727 1.00 87.06 87 GLN A N 1
ATOM 700 C CA . GLN A 1 87 ? -16.884 -1.554 8.288 1.00 87.06 87 GLN A CA 1
ATOM 701 C C . GLN A 1 87 ? -16.928 -1.773 9.801 1.00 87.06 87 GLN A C 1
ATOM 703 O O . GLN A 1 87 ? -17.966 -1.545 10.415 1.00 87.06 87 GLN A O 1
ATOM 708 N N . PHE A 1 88 ? -15.814 -2.174 10.424 1.00 90.19 88 PHE A N 1
ATOM 709 C CA . PHE A 1 88 ? -15.782 -2.331 11.874 1.00 90.19 88 PHE A CA 1
ATOM 710 C C . PHE A 1 88 ? -16.031 -0.986 12.568 1.00 90.19 88 PHE A C 1
ATOM 712 O O . PHE A 1 88 ? -15.461 0.027 12.134 1.00 90.19 88 PHE A O 1
ATOM 719 N N . PRO A 1 89 ? -16.835 -0.971 13.646 1.00 94.81 89 PRO A N 1
ATOM 720 C CA . PRO A 1 89 ? -16.904 0.147 14.578 1.00 94.81 89 PRO A CA 1
ATOM 721 C C . PRO A 1 89 ? -15.507 0.556 15.052 1.00 94.81 89 PRO A C 1
ATOM 723 O O . PRO A 1 89 ? -14.613 -0.288 15.188 1.00 94.81 89 PRO A O 1
ATOM 726 N N . VAL A 1 90 ? -15.311 1.855 15.273 1.00 94.62 90 VAL A N 1
ATOM 727 C CA . VAL A 1 90 ? -14.002 2.402 15.660 1.00 94.62 90 VAL A CA 1
ATOM 728 C C . VAL A 1 90 ? -13.531 1.818 16.990 1.00 94.62 90 VAL A C 1
ATOM 730 O O . VAL A 1 90 ? -12.359 1.485 17.130 1.00 94.62 90 VAL A O 1
ATOM 733 N N . GLU A 1 91 ? -14.455 1.570 17.911 1.00 95.12 91 GLU A N 1
ATOM 734 C CA .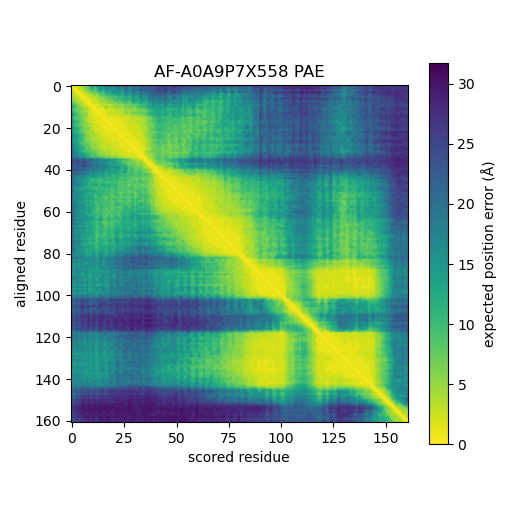 GLU A 1 91 ? -14.205 1.036 19.247 1.00 95.12 91 GLU A CA 1
ATOM 735 C C . GLU A 1 91 ? -13.578 -0.363 19.179 1.00 95.12 91 GLU A C 1
ATOM 737 O O . GLU A 1 91 ? -12.640 -0.673 19.913 1.00 95.12 91 GLU A O 1
ATOM 742 N N . LEU A 1 92 ? -14.047 -1.204 18.250 1.00 94.44 92 LEU A N 1
ATOM 743 C CA . LEU A 1 92 ? -13.480 -2.537 18.042 1.00 94.44 92 LEU A CA 1
ATOM 744 C C . LEU A 1 92 ? -12.093 -2.464 17.400 1.00 94.44 92 LEU A C 1
ATOM 746 O O . LEU A 1 92 ? -11.209 -3.233 17.770 1.00 94.44 92 LEU A O 1
ATOM 750 N N . LEU A 1 93 ? -11.875 -1.530 16.468 1.00 93.75 93 LEU A N 1
ATOM 751 C CA . LEU A 1 93 ? -10.553 -1.325 15.871 1.00 93.75 93 LEU A CA 1
ATOM 752 C C . LEU A 1 93 ? -9.538 -0.832 16.903 1.00 93.75 93 LEU A C 1
ATOM 754 O O . LEU A 1 93 ? -8.420 -1.335 16.923 1.00 93.75 93 LEU A O 1
ATOM 758 N N . VAL A 1 94 ? -9.933 0.073 17.800 1.00 94.31 94 VAL A N 1
ATOM 759 C CA . VAL A 1 94 ? -9.087 0.532 18.912 1.00 94.31 94 VAL A CA 1
ATOM 760 C C . VAL A 1 94 ? -8.688 -0.637 19.814 1.00 94.31 94 VAL A C 1
ATOM 762 O O . VAL A 1 94 ? -7.513 -0.773 20.153 1.00 94.31 94 VAL A O 1
ATOM 765 N N . GLN A 1 95 ? -9.620 -1.534 20.149 1.00 92.31 95 GLN A N 1
ATOM 766 C CA . GLN A 1 95 ? -9.299 -2.735 20.930 1.00 92.31 95 GLN A CA 1
ATOM 767 C C . GLN A 1 95 ? -8.320 -3.655 20.194 1.00 92.31 95 GLN A C 1
ATOM 769 O O . GLN A 1 95 ? -7.351 -4.126 20.792 1.00 92.31 95 GLN A O 1
ATOM 774 N N . VAL A 1 96 ? -8.529 -3.874 18.893 1.00 92.31 96 VAL A N 1
ATOM 775 C CA . VAL A 1 96 ? -7.610 -4.660 18.058 1.00 92.31 96 VAL A CA 1
ATOM 776 C C . VAL A 1 96 ? -6.226 -4.014 18.010 1.00 92.31 96 VAL A C 1
ATOM 778 O O . VAL A 1 96 ? -5.238 -4.724 18.169 1.00 92.31 96 VAL A O 1
ATOM 781 N N . PHE A 1 97 ? -6.128 -2.693 17.850 1.00 92.94 97 PHE A N 1
ATOM 782 C CA . PHE A 1 97 ? -4.846 -1.982 17.854 1.00 92.94 97 PHE A CA 1
ATOM 783 C C . PHE A 1 97 ? -4.161 -2.066 19.214 1.00 92.94 97 PHE A C 1
ATOM 785 O O . PHE A 1 97 ? -2.965 -2.337 19.269 1.00 92.94 97 PHE A O 1
ATOM 792 N N . SER A 1 98 ? -4.906 -1.918 20.313 1.00 90.50 98 SER A N 1
ATOM 793 C CA . SER A 1 98 ? -4.351 -2.089 21.658 1.00 90.50 98 SER A CA 1
ATOM 794 C C . SER A 1 98 ? -3.807 -3.506 21.855 1.00 90.50 98 SER A C 1
ATOM 796 O O . SER A 1 98 ? -2.718 -3.669 22.396 1.00 90.50 98 SER A O 1
ATOM 798 N N . LEU A 1 99 ? -4.516 -4.536 21.385 1.00 88.88 99 LEU A N 1
ATOM 799 C CA . LEU A 1 99 ? -4.068 -5.928 21.483 1.00 88.88 99 LEU A CA 1
ATOM 800 C C . LEU A 1 99 ? -2.872 -6.231 20.572 1.00 88.88 99 LEU A C 1
ATOM 802 O O . LEU A 1 99 ? -1.930 -6.881 21.015 1.00 88.88 99 LEU A O 1
ATOM 806 N N . ALA A 1 100 ? -2.894 -5.749 19.330 1.00 88.44 100 ALA A N 1
ATOM 807 C CA . ALA A 1 100 ? -1.840 -5.975 18.342 1.00 88.44 100 ALA A CA 1
ATOM 808 C C . ALA A 1 100 ? -0.532 -5.249 18.689 1.00 88.44 100 ALA A C 1
ATOM 810 O O . ALA A 1 100 ? 0.547 -5.737 18.360 1.00 88.44 100 ALA A O 1
ATOM 811 N N . SER A 1 101 ? -0.627 -4.096 19.354 1.00 87.12 101 SER A N 1
ATOM 812 C CA . SER A 1 101 ? 0.535 -3.317 19.785 1.00 87.12 101 SER A CA 1
ATOM 813 C C . SER A 1 101 ? 1.101 -3.784 21.125 1.00 87.12 101 SER A C 1
ATOM 815 O O . SER A 1 101 ? 2.250 -3.486 21.433 1.00 87.12 101 SER A O 1
ATOM 817 N N . ARG A 1 102 ? 0.339 -4.527 21.938 1.00 83.44 102 ARG A N 1
ATOM 818 C CA . ARG A 1 102 ? 0.871 -5.132 23.167 1.00 83.44 102 ARG A CA 1
ATOM 819 C C . ARG A 1 102 ? 1.815 -6.282 22.821 1.00 83.44 102 ARG A C 1
ATOM 821 O O . ARG A 1 102 ? 1.487 -7.137 22.000 1.00 83.44 102 ARG A O 1
ATOM 828 N N . ASN A 1 103 ? 2.921 -6.377 23.557 1.00 68.88 103 ASN A N 1
ATOM 829 C CA . ASN A 1 103 ? 3.887 -7.481 23.507 1.00 68.88 103 ASN A CA 1
ATOM 830 C C . ASN A 1 103 ? 3.325 -8.794 24.099 1.00 68.88 103 ASN A C 1
ATOM 832 O O . ASN A 1 103 ? 4.012 -9.510 24.821 1.00 68.88 103 ASN A O 1
ATOM 836 N N . THR A 1 104 ? 2.071 -9.146 23.804 1.00 62.25 104 THR A N 1
ATOM 837 C CA . THR A 1 104 ? 1.484 -10.432 24.222 1.00 62.25 104 THR A CA 1
ATOM 838 C C . THR A 1 104 ? 2.252 -11.623 23.641 1.00 62.25 104 THR A C 1
ATOM 840 O O . THR A 1 104 ? 2.269 -12.696 24.237 1.00 62.25 104 THR A O 1
ATOM 843 N N . TRP A 1 105 ? 2.963 -11.422 22.526 1.00 57.97 105 TRP A N 1
ATOM 844 C CA . TRP A 1 105 ? 3.859 -12.422 21.948 1.00 57.97 105 TRP A CA 1
ATOM 845 C C . TRP A 1 105 ? 5.196 -12.567 22.689 1.00 57.97 105 TRP A C 1
ATOM 847 O O . TRP A 1 105 ? 5.756 -13.662 22.678 1.00 57.97 105 TRP A O 1
ATOM 857 N N .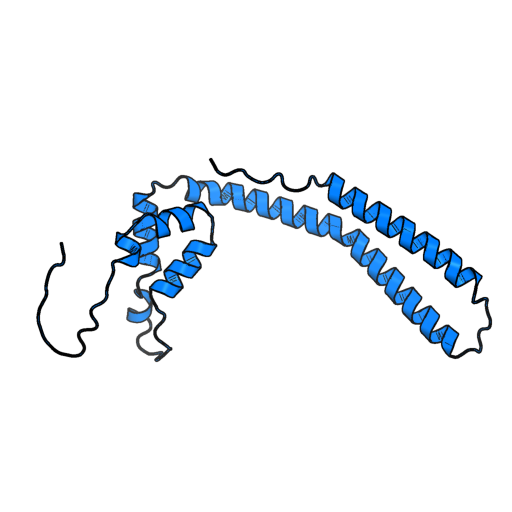 ASP A 1 106 ? 5.683 -11.539 23.391 1.00 56.31 106 ASP A N 1
ATOM 858 C CA . ASP A 1 106 ? 6.953 -11.630 24.133 1.00 56.31 106 ASP A CA 1
ATOM 859 C C . ASP A 1 106 ? 6.808 -12.477 25.406 1.00 56.31 106 ASP A C 1
ATOM 861 O O . ASP A 1 106 ? 7.765 -13.114 25.841 1.00 56.31 106 ASP A O 1
ATOM 865 N N . GLU A 1 107 ? 5.602 -12.570 25.983 1.00 59.16 107 GLU A N 1
ATOM 866 C CA . GLU A 1 107 ? 5.347 -13.502 27.094 1.00 59.16 107 GLU A CA 1
ATOM 867 C C . GLU A 1 107 ? 5.436 -14.973 26.659 1.00 59.16 107 GLU A C 1
ATOM 869 O O . GLU A 1 107 ? 5.744 -15.843 27.479 1.00 59.16 107 GLU A O 1
ATOM 874 N N . ILE A 1 108 ? 5.197 -15.245 25.372 1.00 61.72 108 ILE A N 1
ATOM 875 C CA . ILE A 1 108 ? 5.300 -16.578 24.765 1.00 61.72 108 ILE A CA 1
ATOM 876 C C . ILE A 1 108 ? 6.747 -16.851 24.324 1.00 61.72 108 ILE A C 1
ATOM 878 O O . ILE A 1 108 ? 7.228 -17.976 24.455 1.00 61.72 108 ILE A O 1
ATOM 882 N N . ILE A 1 109 ? 7.469 -15.829 23.854 1.00 59.59 109 ILE A N 1
ATOM 883 C CA . ILE A 1 109 ? 8.851 -15.925 23.362 1.00 59.59 109 ILE A CA 1
ATOM 884 C C . ILE A 1 109 ? 9.807 -15.341 24.417 1.00 59.59 109 ILE A C 1
ATOM 886 O O . ILE A 1 109 ? 10.480 -14.339 24.203 1.00 59.59 109 ILE A O 1
ATOM 890 N N . LYS A 1 110 ? 9.881 -15.979 25.588 1.00 56.16 110 LYS A N 1
ATOM 891 C CA . LYS A 1 110 ? 10.667 -15.513 26.749 1.00 56.16 110 LYS A CA 1
ATOM 892 C C . LYS A 1 110 ? 12.195 -15.439 26.571 1.00 56.16 110 LYS A C 1
ATOM 894 O O . LYS A 1 110 ? 12.879 -15.120 27.539 1.00 56.16 110 LYS A O 1
ATOM 899 N N . GLU A 1 111 ? 12.763 -15.730 25.401 1.00 54.19 111 GLU A N 1
ATOM 900 C CA . GLU A 1 111 ? 14.209 -16.001 25.292 1.00 54.19 111 GLU A CA 1
ATOM 901 C C . GLU A 1 111 ? 14.992 -15.197 24.250 1.00 54.19 111 GLU A C 1
ATOM 903 O O . GLU A 1 111 ? 16.199 -15.393 24.129 1.00 54.19 111 GLU A O 1
ATOM 908 N N . ALA A 1 112 ? 14.384 -14.251 23.533 1.00 52.78 112 ALA A N 1
ATOM 909 C CA . ALA A 1 112 ? 15.150 -13.392 22.631 1.00 52.78 112 ALA A CA 1
ATOM 910 C C . ALA A 1 112 ? 15.379 -12.011 23.272 1.00 52.78 112 ALA A C 1
ATOM 912 O O . ALA A 1 112 ? 14.450 -11.203 23.297 1.00 52.78 112 ALA A O 1
ATOM 913 N N . PRO A 1 113 ? 16.593 -11.690 23.767 1.00 52.47 113 PRO A N 1
ATOM 914 C CA . PRO A 1 113 ? 16.961 -10.335 24.164 1.00 52.47 113 PRO A CA 1
ATOM 915 C C . PRO A 1 113 ? 17.150 -9.488 22.897 1.00 52.47 113 PRO A C 1
ATOM 917 O O . PRO A 1 113 ? 18.265 -9.161 22.494 1.00 52.47 113 PRO A O 1
ATOM 920 N N . GLY A 1 114 ? 16.043 -9.203 22.215 1.00 59.84 114 GLY A N 1
ATOM 921 C CA . GLY A 1 114 ? 15.982 -8.259 21.112 1.00 59.84 114 GLY A CA 1
ATOM 922 C C . GLY A 1 114 ? 15.875 -6.823 21.632 1.00 59.84 114 GLY A C 1
ATOM 923 O O . GLY A 1 114 ? 15.424 -6.608 22.761 1.00 59.84 114 GLY A O 1
ATOM 924 N N . PRO A 1 115 ? 16.293 -5.823 20.837 1.00 55.81 115 PRO A N 1
ATOM 925 C CA . PRO A 1 115 ? 16.037 -4.425 21.156 1.00 55.81 115 PRO A CA 1
ATOM 926 C C . PRO A 1 115 ? 14.530 -4.248 21.350 1.00 55.81 115 PRO A C 1
ATOM 928 O O . PRO A 1 115 ? 13.765 -4.614 20.466 1.00 55.81 115 PRO A O 1
ATOM 931 N N . SER A 1 116 ? 14.146 -3.751 22.529 1.00 61.88 116 SER A N 1
ATOM 932 C CA . SER A 1 116 ? 12.774 -3.442 22.946 1.00 61.88 116 SER A CA 1
ATOM 933 C C . SER A 1 116 ? 11.933 -2.979 21.757 1.00 61.88 116 SER A C 1
ATOM 935 O O . SER A 1 116 ? 12.082 -1.837 21.323 1.00 61.88 116 SER A O 1
ATOM 937 N N . ASP A 1 117 ? 11.091 -3.867 21.225 1.00 63.38 117 ASP A N 1
ATOM 938 C CA . ASP A 1 117 ? 10.139 -3.538 20.169 1.00 63.38 117 ASP A CA 1
ATOM 939 C C . ASP A 1 117 ? 9.129 -2.563 20.778 1.00 63.38 117 ASP A C 1
ATOM 941 O O . ASP A 1 117 ? 8.242 -2.949 21.546 1.00 63.38 117 ASP A O 1
ATOM 945 N N . ASP A 1 118 ? 9.395 -1.275 20.563 1.00 79.31 118 ASP A N 1
ATOM 946 C CA . ASP A 1 118 ? 8.688 -0.173 21.190 1.00 79.31 118 ASP A CA 1
ATOM 947 C C . ASP A 1 118 ? 7.244 -0.172 20.693 1.00 79.31 118 ASP A C 1
ATOM 949 O O . ASP A 1 118 ? 6.968 -0.164 19.492 1.00 79.31 118 ASP A O 1
ATOM 953 N N . TYR A 1 119 ? 6.308 -0.167 21.633 1.00 83.81 119 TYR A N 1
ATOM 954 C CA . TYR A 1 119 ? 4.872 -0.127 21.384 1.00 83.81 119 TYR A CA 1
ATOM 955 C C . TYR A 1 119 ? 4.493 0.985 20.380 1.00 83.81 119 TYR A C 1
ATOM 957 O O . TYR A 1 119 ? 3.639 0.783 19.509 1.00 83.81 119 TYR A O 1
ATOM 965 N N . ALA A 1 120 ? 5.191 2.127 20.425 1.00 84.19 120 ALA A N 1
ATOM 966 C CA . ALA A 1 120 ? 5.020 3.217 19.464 1.00 84.19 120 ALA A CA 1
ATOM 967 C C . ALA A 1 120 ? 5.395 2.820 18.023 1.00 84.19 120 ALA A C 1
ATOM 969 O O . ALA A 1 120 ? 4.703 3.199 17.076 1.00 84.19 120 ALA A O 1
ATOM 970 N N . SER A 1 121 ? 6.442 2.010 17.841 1.00 86.69 121 SER A N 1
ATOM 971 C CA . SER A 1 121 ? 6.848 1.492 16.528 1.00 86.69 121 SER A CA 1
ATOM 972 C C . SER A 1 121 ? 5.780 0.569 15.942 1.00 86.69 121 SER A C 1
ATOM 974 O O . SER A 1 121 ? 5.454 0.673 14.758 1.00 86.69 121 SER A O 1
ATOM 976 N N . ARG A 1 122 ? 5.155 -0.276 16.770 1.00 87.31 122 ARG A N 1
ATOM 977 C CA . ARG A 1 122 ? 4.053 -1.152 16.332 1.00 87.31 122 ARG A CA 1
ATOM 978 C C . ARG A 1 122 ? 2.819 -0.350 15.911 1.00 87.31 122 ARG A C 1
ATOM 980 O O . ARG A 1 122 ? 2.255 -0.609 14.846 1.00 87.31 122 ARG A O 1
ATOM 987 N N . LEU A 1 123 ? 2.438 0.670 16.684 1.00 90.38 123 LEU A N 1
ATOM 988 C CA . LEU A 1 123 ? 1.369 1.594 16.285 1.00 90.38 123 LEU A CA 1
ATOM 989 C C . LEU A 1 123 ? 1.707 2.336 14.989 1.00 90.38 123 LEU A C 1
ATOM 991 O O . LEU A 1 123 ? 0.835 2.501 14.135 1.00 90.38 123 LEU A O 1
ATOM 995 N N . HIS A 1 124 ? 2.967 2.731 14.800 1.00 90.19 124 HIS A N 1
ATOM 996 C CA . HIS A 1 124 ? 3.407 3.360 13.560 1.00 90.19 124 HIS A CA 1
ATOM 997 C C . HIS A 1 124 ? 3.235 2.425 12.353 1.00 90.19 124 HIS A C 1
ATOM 999 O O . HIS A 1 124 ? 2.721 2.852 11.320 1.00 90.19 124 HIS A O 1
ATOM 10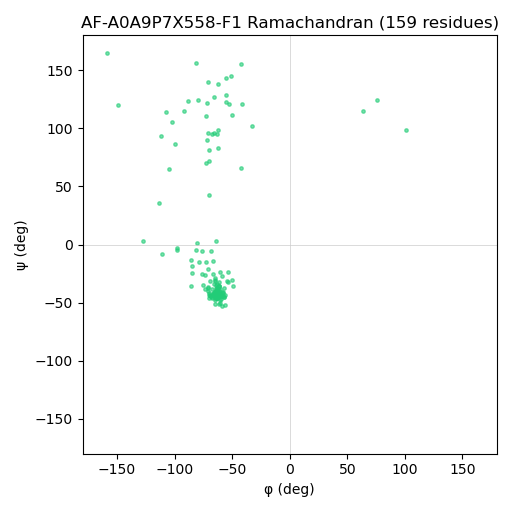05 N N . VAL A 1 125 ? 3.574 1.138 12.490 1.00 90.88 125 VAL A N 1
ATOM 1006 C CA . VAL A 1 125 ? 3.331 0.127 11.444 1.00 90.88 125 VAL A CA 1
ATOM 1007 C C . VAL A 1 125 ? 1.833 -0.009 11.144 1.00 90.88 125 VAL A C 1
ATOM 1009 O O . VAL A 1 125 ? 1.440 -0.019 9.975 1.00 90.88 125 VAL A O 1
ATOM 1012 N N . LEU A 1 126 ? 0.973 -0.041 12.167 1.00 91.94 126 LEU A N 1
ATOM 1013 C CA . LEU A 1 126 ? -0.483 -0.089 11.974 1.00 91.94 126 LEU A CA 1
ATOM 1014 C C . LEU A 1 126 ? -1.011 1.162 11.244 1.00 91.94 126 LEU A C 1
ATOM 1016 O O . LEU A 1 126 ? -1.857 1.049 10.352 1.00 91.94 126 LEU A O 1
ATOM 1020 N N . ALA A 1 127 ? -0.468 2.346 11.535 1.00 93.88 127 ALA A N 1
ATOM 1021 C CA . ALA A 1 127 ? -0.827 3.599 10.864 1.00 93.88 127 ALA A CA 1
ATOM 1022 C C . ALA A 1 127 ? -0.419 3.650 9.372 1.00 93.88 127 ALA A C 1
ATOM 1024 O O . ALA A 1 127 ? -0.896 4.504 8.612 1.00 93.88 127 ALA A O 1
ATOM 1025 N N . GLN A 1 128 ? 0.441 2.736 8.911 1.00 91.75 128 GLN A N 1
ATOM 1026 C CA . GLN A 1 128 ? 0.808 2.617 7.496 1.00 91.75 128 GLN A CA 1
ATOM 1027 C C . GLN A 1 128 ? -0.170 1.755 6.684 1.00 91.75 128 GLN A C 1
ATOM 1029 O O . GLN A 1 128 ? -0.155 1.831 5.457 1.00 91.75 128 GLN A O 1
ATOM 1034 N N . VAL A 1 129 ? -1.061 0.989 7.331 1.00 90.00 129 VAL A N 1
ATOM 1035 C CA . VAL A 1 129 ? -1.983 0.068 6.639 1.00 90.00 129 VAL A CA 1
ATOM 1036 C C . VAL A 1 129 ? -2.986 0.817 5.761 1.00 90.00 129 VAL A C 1
ATOM 1038 O O . VAL A 1 129 ? -3.163 0.491 4.587 1.00 90.00 129 VAL A O 1
ATOM 1041 N N . CYS A 1 130 ? -3.670 1.819 6.318 1.00 90.12 130 CYS A N 1
ATOM 1042 C CA . CYS A 1 130 ? -4.562 2.691 5.557 1.00 90.12 130 CYS A CA 1
ATOM 1043 C C . CYS A 1 130 ? -4.800 4.024 6.277 1.00 90.12 130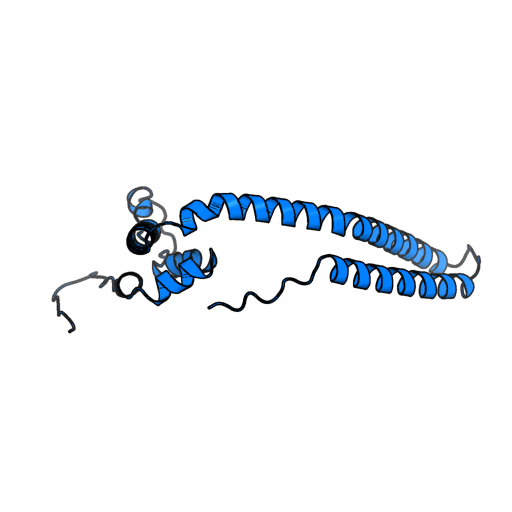 CYS A C 1
ATOM 1045 O O . CYS A 1 130 ? -4.558 4.154 7.477 1.00 90.12 130 CYS A O 1
ATOM 1047 N N . THR A 1 131 ? -5.329 5.010 5.547 1.00 91.06 131 THR A N 1
ATOM 1048 C CA . THR A 1 131 ? -5.644 6.343 6.086 1.00 91.06 131 THR A CA 1
ATOM 1049 C C . THR A 1 131 ? -6.619 6.285 7.258 1.00 91.06 131 THR A C 1
ATOM 1051 O O . THR A 1 131 ? -6.394 6.958 8.253 1.00 91.06 131 THR A O 1
ATOM 1054 N N . ARG A 1 132 ? -7.647 5.426 7.194 1.00 93.38 132 ARG A N 1
ATOM 1055 C CA . ARG A 1 132 ? -8.606 5.250 8.295 1.00 93.38 132 ARG A CA 1
ATOM 1056 C C . ARG A 1 132 ? -7.923 4.788 9.584 1.00 93.38 132 ARG A C 1
ATOM 1058 O O . ARG A 1 132 ? -8.245 5.298 10.647 1.00 93.38 132 ARG A O 1
ATOM 1065 N N . TRP A 1 133 ? -7.003 3.827 9.498 1.00 95.12 133 TRP A N 1
ATOM 1066 C CA . TRP A 1 133 ? -6.293 3.308 10.673 1.00 95.12 133 TRP A CA 1
ATOM 1067 C C . TRP A 1 133 ? -5.392 4.373 11.286 1.00 95.12 133 TRP A C 1
ATOM 1069 O O . TRP A 1 133 ? -5.404 4.540 12.498 1.00 95.12 133 TRP A O 1
ATOM 1079 N N . ARG A 1 134 ? -4.689 5.141 10.447 1.00 95.88 134 ARG A N 1
ATOM 1080 C CA . ARG A 1 134 ? -3.903 6.295 10.892 1.00 95.88 134 ARG A CA 1
ATOM 1081 C C . ARG A 1 134 ? -4.751 7.302 11.659 1.00 95.88 134 ARG A C 1
ATOM 1083 O O . ARG A 1 134 ? -4.408 7.611 12.789 1.00 95.88 134 ARG A O 1
ATOM 1090 N N . THR A 1 135 ? -5.872 7.733 11.080 1.00 96.56 135 THR A N 1
ATOM 1091 C CA . THR A 1 135 ? -6.789 8.681 11.726 1.00 96.56 135 THR A CA 1
ATOM 1092 C C . THR A 1 135 ? -7.279 8.152 13.070 1.00 96.56 135 THR A C 1
ATOM 1094 O O . THR A 1 135 ? -7.222 8.867 14.054 1.00 96.56 135 THR A O 1
ATOM 1097 N N . ILE A 1 136 ? -7.679 6.878 13.152 1.00 95.94 136 ILE A N 1
ATOM 1098 C CA . ILE A 1 136 ? -8.107 6.278 14.426 1.00 95.94 136 ILE A CA 1
ATOM 1099 C C . ILE A 1 136 ? -6.972 6.296 15.459 1.00 95.94 136 ILE A C 1
ATOM 1101 O O . ILE A 1 136 ? -7.218 6.612 16.618 1.00 95.94 136 ILE A O 1
ATOM 1105 N N . ILE A 1 137 ? -5.744 5.953 15.062 1.00 95.12 137 ILE A N 1
ATOM 1106 C CA . ILE A 1 137 ? -4.586 5.929 15.968 1.00 95.12 137 ILE A CA 1
ATOM 1107 C C . ILE A 1 137 ? -4.242 7.337 16.468 1.00 95.12 137 ILE A C 1
ATOM 1109 O O . ILE A 1 137 ? -3.969 7.507 17.653 1.00 95.12 137 ILE A O 1
ATOM 1113 N N . GLU A 1 138 ? -4.274 8.335 15.586 1.00 94.88 138 GLU A N 1
ATOM 1114 C CA . GLU A 1 138 ? -4.002 9.737 15.921 1.00 94.88 138 GLU A CA 1
ATOM 1115 C C . GLU A 1 138 ? -5.101 10.324 16.825 1.00 94.88 138 GLU A C 1
ATOM 1117 O O . GLU A 1 138 ? -4.792 10.922 17.858 1.00 94.88 138 GLU A O 1
ATOM 1122 N N . ASP A 1 139 ? -6.371 10.067 16.499 1.00 96.69 139 ASP A N 1
ATOM 1123 C CA . ASP A 1 139 ? -7.543 10.629 17.186 1.00 96.69 139 ASP A CA 1
ATOM 1124 C C . ASP A 1 139 ? -7.923 9.895 18.483 1.00 96.69 139 ASP A C 1
ATOM 1126 O O . ASP A 1 139 ? -8.839 10.333 19.182 1.00 96.69 139 ASP A O 1
ATOM 1130 N N . THR A 1 140 ? -7.256 8.786 18.828 1.00 95.44 140 THR A N 1
ATOM 1131 C CA . THR A 1 140 ? -7.560 8.000 20.038 1.00 95.44 140 THR A CA 1
ATOM 1132 C C . THR A 1 140 ? -6.428 8.102 21.068 1.00 95.44 140 THR A C 1
ATOM 1134 O O . THR A 1 140 ? -5.507 7.279 21.050 1.00 95.44 140 THR A O 1
ATOM 1137 N N . PRO A 1 141 ? -6.507 9.050 22.026 1.00 92.81 141 PRO A N 1
ATOM 1138 C CA . PRO A 1 141 ? -5.495 9.236 23.063 1.00 92.81 141 PRO A CA 1
ATOM 1139 C C . PRO A 1 141 ? -5.153 7.995 23.871 1.00 92.81 141 PRO A C 1
ATOM 1141 O O . PRO A 1 141 ? -4.009 7.816 24.275 1.00 92.81 141 PRO A O 1
ATOM 1144 N N . GLU A 1 142 ? -6.108 7.097 24.085 1.00 89.81 142 GLU A N 1
ATOM 1145 C CA . GLU A 1 142 ? -5.893 5.846 24.822 1.00 89.81 142 GLU A CA 1
ATOM 1146 C C . GLU A 1 142 ? -4.816 4.957 24.185 1.00 89.81 142 GLU A C 1
ATOM 1148 O O . GLU A 1 142 ? -4.145 4.200 24.887 1.00 89.81 142 GLU A O 1
ATOM 1153 N N . LEU A 1 143 ? -4.611 5.061 22.865 1.00 89.31 143 LEU A N 1
ATOM 1154 C CA . LEU A 1 143 ? -3.613 4.259 22.170 1.00 89.31 143 LEU A CA 1
ATOM 1155 C C . LEU A 1 143 ? -2.198 4.751 22.433 1.00 89.31 143 LEU A C 1
ATOM 1157 O O . LEU A 1 143 ? -1.326 3.907 22.535 1.00 89.31 143 LEU A O 1
ATOM 1161 N N . TRP A 1 144 ? -1.948 6.050 22.586 1.00 86.56 144 TRP A N 1
ATOM 1162 C CA . TRP A 1 144 ? -0.595 6.597 22.784 1.00 86.56 144 TRP A CA 1
ATOM 1163 C C . TRP A 1 144 ? -0.342 7.167 24.186 1.00 86.56 144 TRP A C 1
ATOM 1165 O O . TRP A 1 144 ? 0.797 7.467 24.531 1.00 86.56 144 TRP A O 1
ATOM 1175 N N . SER A 1 145 ? -1.370 7.268 25.029 1.00 81.00 145 SER A N 1
ATOM 1176 C CA . SER A 1 145 ? -1.244 7.663 26.442 1.00 81.00 145 SER A CA 1
ATOM 1177 C C . SER A 1 145 ? -0.793 6.523 27.357 1.00 81.00 145 SER A C 1
ATOM 1179 O O . SER A 1 145 ? -0.651 6.730 28.563 1.00 81.00 145 SER A O 1
ATOM 1181 N N . LEU A 1 146 ? -0.531 5.329 26.805 1.00 66.50 146 LEU A N 1
ATOM 1182 C CA . LEU A 1 146 ? 0.014 4.191 27.540 1.00 66.50 146 LEU A CA 1
ATOM 1183 C C . LEU A 1 146 ? 1.483 4.453 27.917 1.00 66.50 146 LEU A C 1
ATOM 1185 O O . LEU A 1 146 ? 2.416 3.870 27.368 1.00 66.50 146 LEU A O 1
ATOM 1189 N N . VAL A 1 147 ? 1.694 5.357 28.871 1.00 57.44 147 VAL A N 1
ATOM 1190 C CA . VAL A 1 147 ? 2.987 5.587 29.505 1.00 57.44 147 VAL A CA 1
ATOM 1191 C C . VAL A 1 147 ? 3.255 4.379 30.386 1.00 57.44 147 VAL A C 1
ATOM 1193 O O . VAL A 1 147 ? 2.777 4.281 31.519 1.00 57.44 147 VAL A O 1
ATOM 1196 N N . THR A 1 148 ? 4.013 3.420 29.864 1.00 57.03 148 THR A N 1
ATOM 1197 C CA . THR A 1 148 ? 4.596 2.382 30.704 1.00 57.03 148 THR A CA 1
ATOM 1198 C C . THR A 1 148 ? 5.624 3.067 31.593 1.00 57.03 148 THR A C 1
ATOM 1200 O O . THR A 1 148 ? 6.765 3.293 31.185 1.00 57.03 148 THR A O 1
ATOM 1203 N N . PHE A 1 149 ? 5.225 3.439 32.810 1.00 55.38 149 PHE A N 1
ATOM 1204 C CA . PHE A 1 149 ? 6.187 3.770 33.848 1.00 55.38 149 PHE A CA 1
ATOM 1205 C C . PHE A 1 149 ? 6.993 2.502 34.090 1.00 55.38 149 PHE A C 1
ATOM 1207 O O . PHE A 1 149 ? 6.527 1.571 34.747 1.00 55.38 149 PHE A O 1
ATOM 1214 N N . GLY A 1 150 ? 8.176 2.443 33.479 1.00 52.91 150 GLY A N 1
ATOM 1215 C CA . GLY A 1 150 ? 9.156 1.401 33.709 1.00 52.91 150 GLY A CA 1
ATOM 1216 C C . GLY A 1 150 ? 9.575 1.464 35.167 1.00 52.91 150 GLY A C 1
ATOM 1217 O O . GLY A 1 150 ? 10.578 2.087 35.506 1.00 52.91 150 GLY A O 1
ATOM 1218 N N . SER A 1 151 ? 8.785 0.847 36.044 1.00 47.22 151 SER A N 1
ATOM 1219 C CA . SER A 1 151 ? 9.146 0.622 37.431 1.00 47.22 151 SER A CA 1
ATOM 1220 C C . SER A 1 151 ? 10.244 -0.425 37.421 1.00 47.22 151 SER A C 1
ATOM 1222 O O . SER A 1 151 ? 10.000 -1.616 37.583 1.00 47.22 151 SER A O 1
ATOM 1224 N N . LYS A 1 152 ? 11.478 0.010 37.159 1.00 59.22 152 LYS A N 1
ATOM 1225 C CA . LYS A 1 152 ? 12.614 -0.809 37.556 1.00 59.22 152 LYS A CA 1
ATOM 1226 C C . LYS A 1 152 ? 12.738 -0.768 39.073 1.00 59.22 152 LYS A C 1
ATOM 1228 O O . LYS A 1 152 ? 12.987 -1.803 39.676 1.00 59.22 152 LYS A O 1
ATOM 1233 N N . ASN A 1 153 ? 12.467 0.368 39.719 1.00 58.56 153 ASN A N 1
ATOM 1234 C CA . ASN A 1 153 ? 12.555 0.458 41.169 1.00 58.56 153 ASN A CA 1
ATOM 1235 C C . ASN A 1 153 ? 11.526 1.476 41.703 1.00 58.56 153 ASN A C 1
ATOM 1237 O O . ASN A 1 153 ? 11.633 2.653 41.393 1.00 58.56 153 ASN A O 1
ATOM 1241 N N . SER A 1 154 ? 10.605 1.039 42.567 1.00 51.22 154 SER A N 1
ATOM 1242 C CA . SER A 1 154 ? 9.990 1.844 43.640 1.00 51.22 154 SER A CA 1
ATOM 1243 C C . SER A 1 154 ? 9.128 3.082 43.285 1.00 51.22 154 SER A C 1
ATOM 1245 O O . SER A 1 154 ? 9.618 4.138 42.910 1.00 51.22 154 SER A O 1
ATOM 1247 N N . SER A 1 155 ? 7.844 2.951 43.634 1.00 48.19 155 SER A N 1
ATOM 1248 C CA . SER A 1 155 ? 6.983 3.951 44.295 1.00 48.19 155 SER A CA 1
ATOM 1249 C C . SER A 1 155 ? 6.406 5.157 43.531 1.00 48.19 155 SER A C 1
ATOM 1251 O O . SER A 1 155 ? 7.097 6.086 43.128 1.00 48.19 155 SER A O 1
ATOM 1253 N N . THR A 1 156 ? 5.069 5.213 43.633 1.00 44.34 156 THR A N 1
ATOM 1254 C CA . THR A 1 156 ? 4.149 6.373 43.623 1.00 44.34 156 THR A CA 1
ATOM 1255 C C . THR A 1 156 ? 3.413 6.646 42.309 1.00 44.34 156 THR A C 1
ATOM 1257 O O . THR A 1 156 ? 3.911 7.293 41.396 1.00 44.34 156 THR A O 1
ATOM 1260 N N . ILE A 1 157 ? 2.162 6.177 42.264 1.00 45.31 157 ILE A N 1
ATOM 1261 C CA . ILE A 1 157 ? 1.152 6.540 41.268 1.00 45.31 157 ILE A CA 1
ATOM 1262 C C . ILE A 1 157 ? 0.695 7.972 41.581 1.00 45.31 157 ILE A C 1
ATOM 1264 O O . ILE A 1 157 ? 0.020 8.195 42.584 1.00 45.31 157 ILE A O 1
ATOM 1268 N N . ALA A 1 158 ? 1.050 8.933 40.730 1.00 40.66 158 ALA A N 1
ATOM 1269 C CA . ALA A 1 158 ? 0.409 10.243 40.684 1.00 40.66 158 ALA A CA 1
ATOM 1270 C C . ALA A 1 158 ? -0.452 10.310 39.417 1.00 40.66 158 ALA A C 1
ATOM 1272 O O . ALA A 1 158 ? 0.060 10.241 38.302 1.00 40.66 158 ALA A O 1
ATOM 1273 N N . ALA A 1 159 ? -1.768 10.399 39.602 1.00 39.47 159 ALA A N 1
ATOM 1274 C CA . ALA A 1 159 ? -2.720 10.626 38.524 1.00 39.47 159 ALA A CA 1
ATOM 1275 C C . ALA A 1 159 ? -2.589 12.074 38.026 1.00 39.47 159 ALA A C 1
ATOM 1277 O O . ALA A 1 159 ? -2.757 13.010 38.809 1.00 39.47 159 ALA A O 1
ATOM 1278 N N . LEU A 1 160 ? -2.298 12.257 36.737 1.00 39.72 160 LEU A N 1
ATOM 1279 C CA . LEU A 1 160 ? -2.412 13.552 36.068 1.00 39.72 160 LEU A CA 1
ATOM 1280 C C . LEU A 1 160 ? -3.839 13.696 35.523 1.00 39.72 160 LEU A C 1
ATOM 1282 O O . LEU A 1 160 ? -4.326 12.818 34.811 1.00 39.72 160 LEU A O 1
ATOM 1286 N N . ARG A 1 161 ? -4.496 14.779 35.948 1.00 40.62 161 ARG A N 1
ATOM 1287 C CA . ARG A 1 161 ? -5.755 15.312 35.412 1.00 40.62 161 ARG A CA 1
ATOM 1288 C C . ARG A 1 161 ? -5.472 16.222 34.229 1.00 40.62 161 ARG A C 1
ATOM 1290 O O . ARG A 1 161 ? -4.428 16.909 34.288 1.00 40.62 161 ARG A O 1
#